Protein AF-A0A7R9PDS8-F1 (afdb_monomer_lite)

Structure (mmCIF, N/CA/C/O backbone):
data_AF-A0A7R9PDS8-F1
#
_entry.id   AF-A0A7R9PDS8-F1
#
loop_
_atom_site.group_PDB
_atom_site.id
_atom_site.type_symbol
_atom_site.label_atom_id
_atom_site.label_alt_id
_atom_site.label_comp_id
_atom_site.label_asym_id
_atom_site.label_entity_id
_atom_site.label_seq_id
_atom_site.pdbx_PDB_ins_code
_atom_site.Cartn_x
_atom_site.Cartn_y
_atom_site.Cartn_z
_atom_site.occupancy
_atom_site.B_iso_or_equiv
_atom_site.auth_seq_id
_atom_site.auth_comp_id
_atom_site.auth_asym_id
_atom_site.auth_atom_id
_atom_site.pdbx_PDB_model_num
ATOM 1 N N . MET A 1 1 ? -30.728 -59.146 -17.500 1.00 45.44 1 MET A N 1
ATOM 2 C CA . MET A 1 1 ? -30.278 -58.441 -16.287 1.00 45.44 1 MET A CA 1
ATOM 3 C C . MET A 1 1 ? -30.341 -56.975 -16.655 1.00 45.44 1 MET A C 1
ATOM 5 O O . MET A 1 1 ? -29.513 -56.527 -17.429 1.00 45.44 1 MET A O 1
ATOM 9 N N . MET A 1 2 ? -31.465 -56.336 -16.330 1.00 44.62 2 MET A N 1
ATOM 10 C CA . MET A 1 2 ? -31.779 -54.972 -16.750 1.00 44.62 2 MET A CA 1
ATOM 11 C C . MET A 1 2 ? -31.291 -54.026 -15.661 1.00 44.62 2 MET A C 1
ATOM 13 O O . MET A 1 2 ? -31.762 -54.113 -14.526 1.00 44.62 2 MET A O 1
ATOM 17 N N . ASP A 1 3 ? -30.352 -53.155 -16.013 1.00 52.53 3 ASP A N 1
ATOM 18 C CA . ASP A 1 3 ? -29.913 -52.071 -15.149 1.00 52.53 3 ASP A CA 1
ATOM 19 C C . ASP A 1 3 ? -31.068 -51.091 -14.938 1.00 52.53 3 ASP A C 1
ATOM 21 O O . ASP A 1 3 ? -31.701 -50.598 -15.875 1.00 52.53 3 ASP A O 1
ATOM 25 N N . LYS A 1 4 ? -31.388 -50.886 -13.665 1.00 53.31 4 LYS A N 1
ATOM 26 C CA . LYS A 1 4 ? -32.489 -50.060 -13.188 1.00 53.31 4 LYS A CA 1
ATOM 27 C C . LYS A 1 4 ? -32.110 -48.591 -13.400 1.00 53.31 4 LYS A C 1
ATOM 29 O O . LYS A 1 4 ? -31.292 -48.047 -12.664 1.00 53.31 4 LYS A O 1
ATOM 34 N N . VAL A 1 5 ? -32.680 -47.971 -14.429 1.00 47.19 5 VAL A N 1
ATOM 35 C CA . VAL A 1 5 ? -32.573 -46.529 -14.679 1.00 47.19 5 VAL A CA 1
ATOM 36 C C . VAL A 1 5 ? -33.615 -45.842 -13.801 1.00 47.19 5 VAL A C 1
ATOM 38 O O . VAL A 1 5 ? -34.812 -45.949 -14.057 1.00 47.19 5 VAL A O 1
ATOM 41 N N . GLU A 1 6 ? -33.171 -45.201 -12.723 1.00 56.53 6 GLU A N 1
ATOM 42 C CA . GLU A 1 6 ? -34.036 -44.432 -11.828 1.00 56.53 6 GLU A CA 1
ATOM 43 C C . GLU A 1 6 ? -33.967 -42.958 -12.250 1.00 56.53 6 GLU A C 1
ATOM 45 O O . GLU A 1 6 ? -32.946 -42.288 -12.101 1.00 56.53 6 GLU A O 1
ATOM 50 N N . VAL A 1 7 ? -35.048 -42.507 -12.885 1.00 42.44 7 VAL A N 1
ATOM 51 C CA . VAL A 1 7 ? -35.309 -41.120 -13.277 1.00 42.44 7 VAL A CA 1
ATOM 52 C C . VAL A 1 7 ? -35.682 -40.341 -12.018 1.00 42.44 7 VAL A C 1
ATOM 54 O O . VAL A 1 7 ? -36.606 -40.738 -11.311 1.00 42.44 7 VAL A O 1
ATOM 57 N N . ILE A 1 8 ? -34.979 -39.243 -11.741 1.00 49.59 8 ILE A N 1
ATOM 58 C CA . ILE A 1 8 ? -35.347 -38.283 -10.696 1.00 49.59 8 ILE A CA 1
ATOM 59 C C . ILE A 1 8 ? -35.714 -36.982 -11.415 1.00 49.59 8 ILE A C 1
ATOM 61 O O . ILE A 1 8 ? -34.841 -36.196 -11.780 1.00 49.59 8 ILE A O 1
ATOM 65 N N . GLU A 1 9 ? -37.005 -36.812 -11.690 1.00 49.81 9 GLU A N 1
ATOM 66 C CA . GLU A 1 9 ? -37.606 -35.534 -12.071 1.00 49.81 9 GLU A CA 1
ATOM 67 C C . GLU A 1 9 ? -38.154 -34.826 -10.820 1.00 49.81 9 GLU A C 1
ATOM 69 O O . GLU A 1 9 ? -38.532 -35.470 -9.845 1.00 49.81 9 GLU A O 1
ATOM 74 N N . GLU A 1 10 ? -38.212 -33.497 -10.916 1.00 48.03 10 GLU A N 1
ATOM 75 C CA . GLU A 1 10 ? -38.903 -32.537 -10.041 1.00 48.03 10 GLU A CA 1
ATOM 76 C C . GLU A 1 10 ? -38.246 -32.115 -8.718 1.00 48.03 10 GLU A C 1
ATOM 78 O O . GLU A 1 10 ? -38.435 -32.713 -7.665 1.00 48.03 10 GLU A O 1
ATOM 83 N N . LEU A 1 11 ? -37.604 -30.940 -8.764 1.00 49.72 11 LEU A N 1
ATOM 84 C CA . LEU A 1 11 ? -37.758 -29.895 -7.743 1.00 49.72 11 LEU A CA 1
ATOM 85 C C . LEU A 1 11 ? -37.792 -28.524 -8.447 1.00 49.72 11 LEU A C 1
ATOM 87 O O . LEU A 1 11 ? -36.812 -27.780 -8.444 1.00 49.72 11 LEU A O 1
ATOM 91 N N . SER A 1 12 ? -38.916 -28.205 -9.093 1.00 50.47 12 SER A N 1
ATOM 92 C CA . SER A 1 12 ? -39.187 -26.914 -9.746 1.00 50.47 12 SER A CA 1
ATOM 93 C C . SER A 1 12 ? -40.057 -25.972 -8.907 1.00 50.47 12 SER A C 1
ATOM 95 O O . SER A 1 12 ? -40.798 -25.180 -9.473 1.00 50.47 12 SER A O 1
ATOM 97 N N . ASP A 1 13 ? -39.942 -25.997 -7.578 1.00 49.28 13 ASP A N 1
ATOM 98 C CA . ASP A 1 13 ? -40.683 -25.081 -6.699 1.00 49.28 13 ASP A CA 1
ATOM 99 C C . ASP A 1 13 ? -39.763 -24.447 -5.653 1.00 49.28 13 ASP A C 1
ATOM 101 O O . ASP A 1 13 ? -39.742 -24.816 -4.478 1.00 49.28 13 ASP A O 1
ATOM 105 N N . ILE A 1 14 ? -38.982 -23.455 -6.084 1.00 58.47 14 ILE A N 1
ATOM 106 C CA . ILE A 1 14 ? -38.346 -22.520 -5.153 1.00 58.47 14 ILE A CA 1
ATOM 107 C C . ILE A 1 14 ? -39.273 -21.302 -5.047 1.00 58.47 14 ILE A C 1
ATOM 109 O O . ILE A 1 14 ? -39.395 -20.560 -6.025 1.00 58.47 14 ILE A O 1
ATOM 113 N N . PRO A 1 15 ? -39.926 -21.046 -3.899 1.00 46.12 15 PRO A N 1
ATOM 114 C CA . PRO A 1 15 ? -40.744 -19.853 -3.741 1.00 46.12 15 PRO A CA 1
ATOM 115 C C . PRO A 1 15 ? -39.847 -18.608 -3.766 1.00 46.12 15 PRO A C 1
ATOM 117 O O . PRO A 1 15 ? -39.037 -18.382 -2.862 1.00 46.12 15 PRO A O 1
ATOM 120 N N . ILE A 1 16 ? -39.996 -17.796 -4.815 1.00 55.62 16 ILE A N 1
ATOM 121 C CA . ILE A 1 16 ? -39.395 -16.464 -4.921 1.00 55.62 16 ILE A CA 1
ATOM 122 C C . ILE A 1 16 ? -39.961 -15.619 -3.772 1.00 55.62 16 ILE A C 1
ATOM 124 O O . ILE A 1 16 ? -41.149 -15.301 -3.742 1.00 55.62 16 ILE A O 1
ATOM 128 N N . ARG A 1 17 ? -39.117 -15.278 -2.795 1.00 60.34 17 ARG A N 1
ATOM 129 C CA . ARG A 1 17 ? -39.458 -14.308 -1.751 1.00 60.34 17 ARG A CA 1
ATOM 130 C C . ARG A 1 17 ? -39.463 -12.913 -2.368 1.00 60.34 17 ARG A C 1
ATOM 132 O O . ARG A 1 17 ? -38.430 -12.447 -2.842 1.00 60.34 17 ARG A O 1
ATOM 139 N N . ASP A 1 18 ? -40.628 -12.282 -2.337 1.00 52.88 18 ASP A N 1
ATOM 140 C CA . ASP A 1 18 ? -40.864 -10.890 -2.706 1.00 52.88 18 ASP A CA 1
ATOM 141 C C . ASP A 1 18 ? -39.983 -9.966 -1.841 1.00 52.88 18 ASP A C 1
ATOM 143 O O . ASP A 1 18 ? -40.219 -9.790 -0.644 1.00 52.88 18 ASP A O 1
ATOM 147 N N . ILE A 1 19 ? -38.897 -9.444 -2.419 1.00 55.22 19 ILE A N 1
ATOM 148 C CA . ILE A 1 19 ? -38.097 -8.370 -1.821 1.00 55.22 19 ILE A CA 1
ATOM 149 C C . ILE A 1 19 ? -38.674 -7.052 -2.333 1.00 55.22 19 ILE A C 1
ATOM 151 O O . ILE A 1 19 ? -38.177 -6.424 -3.264 1.00 55.22 19 ILE A O 1
ATOM 155 N N . GLY A 1 20 ? -39.758 -6.631 -1.686 1.00 54.41 20 GLY A N 1
ATOM 156 C CA . GLY A 1 20 ? -40.045 -5.220 -1.505 1.00 54.41 20 GLY A CA 1
ATOM 157 C C . GLY A 1 20 ? -39.023 -4.655 -0.523 1.00 54.41 20 GLY A C 1
ATOM 158 O O . GLY A 1 20 ? -39.032 -4.971 0.665 1.00 54.41 20 GLY A O 1
ATOM 159 N N . THR A 1 21 ? -38.093 -3.836 -1.002 1.00 45.88 21 THR A N 1
ATOM 160 C CA . THR A 1 21 ? -37.307 -2.962 -0.128 1.00 45.88 21 THR A CA 1
ATOM 161 C C . THR A 1 21 ? -37.334 -1.563 -0.713 1.00 45.88 21 THR A C 1
ATOM 163 O O . THR A 1 21 ? -36.635 -1.247 -1.675 1.00 45.88 21 THR A O 1
ATOM 166 N N . GLU A 1 22 ? -38.205 -0.753 -0.113 1.00 47.31 22 GLU A N 1
ATOM 167 C CA . GLU A 1 22 ? -38.181 0.702 -0.145 1.00 47.31 22 GLU A CA 1
ATOM 168 C C . GLU A 1 22 ? -36.752 1.222 0.031 1.00 47.31 22 GLU A C 1
ATOM 170 O O . GLU A 1 22 ? -36.095 1.006 1.052 1.00 47.31 22 GLU A O 1
ATOM 175 N N . VAL A 1 23 ? -36.285 1.958 -0.971 1.00 49.88 23 VAL A N 1
ATOM 176 C CA . VAL A 1 23 ? -35.093 2.795 -0.884 1.00 49.88 23 VAL A CA 1
ATOM 177 C C . VAL A 1 23 ? -35.429 4.066 -0.103 1.00 49.88 23 VAL A C 1
ATOM 179 O O . VAL A 1 23 ? -35.721 5.108 -0.680 1.00 49.88 23 VAL A O 1
ATOM 182 N N . SER A 1 24 ? -35.379 3.993 1.227 1.00 43.12 24 SER A N 1
ATOM 183 C CA . SER A 1 24 ? -35.319 5.191 2.069 1.00 43.12 24 SER A CA 1
ATOM 184 C C . SER A 1 24 ? -33.854 5.513 2.355 1.00 43.12 24 SER A C 1
ATOM 186 O O . SER A 1 24 ? -33.206 4.926 3.222 1.00 43.12 24 SER A O 1
ATOM 188 N N . GLY A 1 25 ? -33.303 6.411 1.537 1.00 48.28 25 GLY A N 1
ATOM 189 C CA . GLY A 1 25 ? -31.982 6.986 1.733 1.00 48.28 25 GLY A CA 1
ATOM 190 C C . GLY A 1 25 ? -31.982 7.884 2.963 1.00 48.28 25 GLY A C 1
ATOM 191 O O . GLY A 1 25 ? -32.384 9.041 2.896 1.00 48.28 25 GLY A O 1
ATOM 192 N N . THR A 1 26 ? -31.495 7.361 4.082 1.00 31.11 26 THR A N 1
ATOM 193 C CA . THR A 1 26 ? -31.000 8.185 5.182 1.00 31.11 26 THR A CA 1
ATOM 194 C C . THR A 1 26 ? -29.483 8.079 5.201 1.00 31.11 26 THR A C 1
ATOM 196 O O . THR A 1 26 ? -28.937 7.065 5.641 1.00 31.11 26 THR A O 1
ATOM 199 N N . ASP A 1 27 ? -28.818 9.139 4.735 1.00 43.88 27 ASP A N 1
ATOM 200 C CA . ASP A 1 27 ? -27.420 9.471 5.023 1.00 43.88 27 ASP A CA 1
ATOM 201 C C . ASP A 1 27 ? -27.240 9.601 6.545 1.00 43.88 27 ASP A C 1
ATOM 203 O O . ASP A 1 27 ? -27.184 10.684 7.122 1.00 43.88 27 ASP A O 1
ATOM 207 N N . THR A 1 28 ? -27.188 8.465 7.235 1.00 38.28 28 THR A N 1
ATOM 208 C CA . THR A 1 28 ? -26.685 8.405 8.601 1.00 38.28 28 THR A CA 1
ATOM 209 C C . THR A 1 28 ? -25.208 8.102 8.483 1.00 38.28 28 THR A C 1
ATOM 211 O O . THR A 1 28 ? -24.796 6.945 8.466 1.00 38.28 28 THR A O 1
ATOM 214 N N . SER A 1 29 ? -24.391 9.150 8.371 1.00 54.41 29 SER A N 1
ATOM 215 C CA . SER A 1 29 ? -22.966 9.028 8.654 1.00 54.41 29 SER A CA 1
ATOM 216 C C . SER A 1 29 ? -22.830 8.481 10.081 1.00 54.41 29 SER A C 1
ATOM 218 O O . SER A 1 29 ? -23.233 9.182 11.017 1.00 54.41 29 SER A O 1
ATOM 220 N N . PRO A 1 30 ? -22.322 7.251 10.291 1.00 55.66 30 PRO A N 1
ATOM 221 C CA . PRO A 1 30 ? -22.209 6.728 11.638 1.00 55.66 30 PRO A CA 1
ATOM 222 C C . PRO A 1 30 ? -21.192 7.568 12.425 1.00 55.66 30 PRO A C 1
ATOM 224 O O . PRO A 1 30 ? -20.206 8.049 11.845 1.00 55.66 30 PRO A O 1
ATOM 227 N N . PRO A 1 31 ? -21.427 7.765 13.735 1.00 46.59 31 PRO A N 1
ATOM 228 C CA . PRO A 1 31 ? -20.532 8.506 14.609 1.00 46.59 31 PRO A CA 1
ATOM 229 C C . PRO A 1 31 ? -19.114 7.955 14.472 1.00 46.59 31 PRO A C 1
ATOM 231 O O . PRO A 1 31 ? -18.915 6.746 14.336 1.00 46.59 31 PRO A O 1
ATOM 234 N N . LYS A 1 32 ? -18.127 8.857 14.471 1.00 53.72 32 LYS A N 1
ATOM 235 C CA . LYS A 1 32 ? -16.699 8.526 14.480 1.00 53.72 32 LYS A CA 1
ATOM 236 C C . LYS A 1 32 ? -16.375 7.835 15.808 1.00 53.72 32 LYS A C 1
ATOM 238 O O . LYS A 1 32 ? -15.828 8.454 16.709 1.00 53.72 32 LYS A O 1
ATOM 243 N N . SER A 1 33 ? -16.749 6.566 15.938 1.00 55.16 33 SER A N 1
ATOM 244 C CA . SER A 1 33 ? -16.054 5.646 16.820 1.00 55.16 33 SER A CA 1
ATOM 245 C C . SER A 1 33 ? -14.587 5.682 16.414 1.00 55.16 33 SER A C 1
ATOM 247 O O . SER A 1 33 ? -14.280 5.808 15.224 1.00 55.16 33 SER A O 1
ATOM 249 N N . ASP A 1 34 ? -13.677 5.634 17.380 1.00 59.41 34 ASP A N 1
ATOM 250 C CA . ASP A 1 34 ? -12.265 5.389 17.120 1.00 59.41 34 ASP A CA 1
ATOM 251 C C . ASP A 1 34 ? -12.154 4.044 16.400 1.00 59.41 34 ASP A C 1
ATOM 253 O O . ASP A 1 34 ? -12.095 2.978 17.009 1.00 59.41 34 ASP A O 1
ATOM 257 N N . LYS A 1 35 ? -12.261 4.090 15.068 1.00 67.62 35 LYS A N 1
ATOM 258 C CA . LYS A 1 35 ? -12.279 2.910 14.216 1.00 67.62 35 LYS A CA 1
ATOM 259 C C . LYS A 1 35 ? -10.922 2.267 14.387 1.00 67.62 35 LYS A C 1
ATOM 261 O O . LYS A 1 35 ? -9.929 2.817 13.913 1.00 67.62 35 LYS A O 1
ATOM 266 N N . HIS A 1 36 ? -10.889 1.153 15.108 1.00 84.56 36 HIS A N 1
ATOM 267 C CA . HIS A 1 36 ? -9.711 0.321 15.272 1.00 84.56 36 HIS A CA 1
ATOM 268 C C . HIS A 1 36 ? -9.097 0.092 13.888 1.00 84.56 36 HIS A C 1
ATOM 270 O O . HIS A 1 36 ? -9.741 -0.499 13.027 1.00 84.56 36 HIS A O 1
ATOM 276 N N . LYS A 1 37 ? -7.898 0.626 13.638 1.00 87.56 37 LYS A N 1
ATOM 277 C CA . LYS A 1 37 ? -7.211 0.485 12.349 1.00 87.56 37 LYS A CA 1
ATOM 278 C C . LYS A 1 37 ? -6.144 -0.583 12.455 1.00 87.56 37 LYS A C 1
ATOM 280 O O . LYS A 1 37 ? -5.458 -0.686 13.467 1.00 87.56 37 LYS A O 1
ATOM 285 N N . VAL A 1 38 ? -5.965 -1.321 11.371 1.00 88.56 38 VAL A N 1
ATOM 286 C CA . VAL A 1 38 ? -4.868 -2.270 11.232 1.00 88.56 38 VAL A CA 1
ATOM 287 C C . VAL A 1 38 ? -3.701 -1.563 10.562 1.00 88.56 38 VAL A C 1
ATOM 289 O O . VAL A 1 38 ? -3.827 -1.007 9.469 1.00 88.56 38 VAL A O 1
ATOM 292 N N . ASP A 1 39 ? -2.552 -1.590 11.223 1.00 90.31 39 ASP A N 1
ATOM 293 C CA . ASP A 1 39 ? -1.309 -1.092 10.657 1.00 90.31 39 ASP A CA 1
ATOM 294 C C . ASP A 1 39 ? -0.679 -2.141 9.734 1.00 90.31 39 ASP A C 1
ATOM 296 O O . ASP A 1 39 ? -0.317 -3.239 10.153 1.00 90.31 39 ASP A O 1
ATOM 300 N N . ILE A 1 40 ? -0.487 -1.774 8.471 1.00 89.75 40 ILE A N 1
ATOM 301 C CA . ILE A 1 40 ? 0.161 -2.591 7.448 1.00 89.75 40 ILE A CA 1
ATOM 302 C C . ILE A 1 40 ? 1.524 -1.990 7.119 1.00 89.75 40 ILE A C 1
ATOM 304 O O . ILE A 1 40 ? 1.644 -0.796 6.825 1.00 89.75 40 ILE A O 1
ATOM 308 N N . LEU A 1 41 ? 2.557 -2.832 7.136 1.00 89.69 41 LEU A N 1
ATOM 309 C CA . LEU A 1 41 ? 3.910 -2.472 6.727 1.00 89.69 41 LEU A CA 1
ATOM 310 C C . LEU A 1 41 ? 4.251 -3.144 5.397 1.00 89.69 41 LEU A C 1
ATOM 312 O O . LEU A 1 41 ? 4.332 -4.366 5.309 1.00 89.69 41 LEU A O 1
ATOM 316 N N . LEU A 1 42 ? 4.516 -2.332 4.381 1.00 89.19 42 LEU A N 1
ATOM 317 C CA . LEU A 1 42 ? 4.919 -2.783 3.058 1.00 89.19 42 LEU A CA 1
ATOM 318 C C . LEU A 1 42 ? 6.431 -2.630 2.884 1.00 89.19 42 LEU A C 1
ATOM 320 O O . LEU A 1 42 ? 7.006 -1.562 3.122 1.00 89.19 42 LEU A O 1
ATOM 324 N N . LYS A 1 43 ? 7.077 -3.710 2.445 1.00 86.50 43 LYS A N 1
ATOM 325 C CA . LYS A 1 43 ? 8.499 -3.741 2.094 1.00 86.50 43 LYS A CA 1
ATOM 326 C C . LYS A 1 43 ? 8.636 -4.137 0.629 1.00 86.50 43 LYS A C 1
ATOM 328 O O . LYS A 1 43 ? 8.017 -5.102 0.196 1.00 86.50 43 LYS A O 1
ATOM 333 N N . ALA A 1 44 ? 9.424 -3.370 -0.121 1.00 86.12 44 ALA A N 1
ATOM 334 C CA . ALA A 1 44 ? 9.799 -3.746 -1.478 1.00 86.12 44 ALA A CA 1
ATOM 335 C C . ALA A 1 44 ? 10.832 -4.880 -1.405 1.00 86.12 44 ALA A C 1
ATOM 337 O O .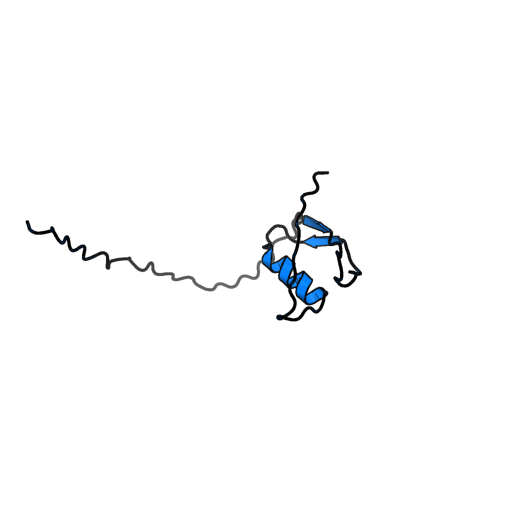 ALA A 1 44 ? 11.771 -4.799 -0.611 1.00 86.12 44 ALA A O 1
ATOM 338 N N . THR A 1 45 ? 10.638 -5.918 -2.216 1.00 83.50 45 THR A N 1
ATOM 339 C CA . THR A 1 45 ? 11.511 -7.095 -2.306 1.00 83.50 45 THR A CA 1
ATOM 340 C C . THR A 1 45 ? 11.882 -7.336 -3.766 1.00 83.50 45 THR A C 1
ATOM 342 O O . THR A 1 45 ? 11.062 -7.124 -4.661 1.00 83.50 45 THR A O 1
ATOM 345 N N . GLY A 1 46 ? 13.109 -7.807 -4.001 1.00 81.69 46 GLY A N 1
ATOM 346 C CA . GLY A 1 46 ? 13.617 -8.107 -5.338 1.00 81.69 46 GLY A CA 1
ATOM 347 C C . GLY A 1 46 ? 13.747 -6.846 -6.190 1.00 81.69 46 GLY A C 1
ATOM 348 O O . GLY A 1 46 ? 14.270 -5.837 -5.725 1.00 81.69 46 GLY A O 1
ATOM 349 N N . ASN A 1 47 ? 13.232 -6.907 -7.418 1.00 79.88 47 ASN A N 1
ATOM 350 C CA . ASN A 1 47 ? 13.272 -5.803 -8.384 1.00 79.88 47 ASN A CA 1
ATOM 351 C C . ASN A 1 47 ? 12.038 -4.882 -8.310 1.00 79.88 47 ASN A C 1
ATOM 353 O O . ASN A 1 47 ? 11.826 -4.064 -9.203 1.00 79.88 47 ASN A O 1
ATOM 357 N N . ALA A 1 48 ? 11.196 -5.021 -7.279 1.00 78.88 48 ALA A N 1
ATOM 358 C CA . ALA A 1 48 ? 10.022 -4.171 -7.118 1.00 78.88 48 ALA A CA 1
ATOM 359 C C . ALA A 1 48 ? 10.424 -2.706 -6.829 1.00 78.88 48 ALA A C 1
ATOM 361 O O . ALA A 1 48 ? 11.378 -2.474 -6.077 1.00 78.88 48 ALA A O 1
ATOM 362 N N . PRO A 1 49 ? 9.685 -1.705 -7.347 1.00 80.31 49 PRO A N 1
ATOM 363 C CA . PRO A 1 49 ? 9.977 -0.299 -7.079 1.00 80.31 49 PRO A CA 1
ATOM 364 C C . PRO A 1 49 ? 9.996 0.031 -5.576 1.00 80.31 49 PRO A C 1
ATOM 366 O O . PRO A 1 49 ? 9.131 -0.401 -4.808 1.00 80.31 49 PRO A O 1
ATOM 369 N N . ILE A 1 50 ? 10.968 0.843 -5.145 1.00 83.94 50 ILE A N 1
ATOM 370 C CA . ILE A 1 50 ? 11.097 1.260 -3.741 1.00 83.94 50 ILE A CA 1
ATOM 371 C C . ILE A 1 50 ? 9.913 2.155 -3.345 1.00 83.94 50 ILE A C 1
ATOM 373 O O . ILE A 1 50 ? 9.712 3.244 -3.885 1.00 83.94 50 ILE A O 1
ATOM 377 N N . MET A 1 51 ? 9.145 1.714 -2.345 1.00 85.31 51 MET A N 1
ATOM 378 C CA . MET A 1 51 ? 7.997 2.457 -1.823 1.00 85.31 51 MET A CA 1
ATOM 379 C C . MET A 1 51 ? 8.430 3.609 -0.908 1.00 85.31 51 MET A C 1
ATOM 381 O O . MET A 1 51 ? 9.145 3.400 0.075 1.00 85.31 51 MET A O 1
ATOM 385 N N . LYS A 1 52 ? 7.927 4.822 -1.188 1.00 84.00 52 LYS A N 1
ATOM 386 C CA . LYS A 1 52 ? 8.184 6.023 -0.369 1.00 84.00 52 LYS A CA 1
ATOM 387 C C . LYS A 1 52 ? 7.512 5.939 1.004 1.00 84.00 52 LYS A C 1
ATOM 389 O O . LYS A 1 52 ? 8.117 6.297 2.009 1.00 84.00 52 LYS A O 1
ATOM 394 N N . LYS A 1 53 ? 6.270 5.445 1.059 1.00 86.94 53 LYS A N 1
ATOM 395 C CA . LYS A 1 53 ? 5.518 5.249 2.305 1.00 86.94 53 LYS A CA 1
ATOM 396 C C . LYS A 1 53 ? 5.401 3.762 2.624 1.00 86.94 53 LYS A C 1
ATOM 398 O O . LYS A 1 53 ? 4.774 3.014 1.878 1.00 86.94 53 LYS A O 1
ATOM 403 N N . LYS A 1 54 ? 5.994 3.354 3.749 1.00 88.62 54 LYS A N 1
ATOM 404 C CA . LYS A 1 54 ? 6.058 1.947 4.174 1.00 88.62 54 LYS A CA 1
ATOM 405 C C . LYS A 1 54 ? 4.894 1.538 5.079 1.00 88.62 54 LYS A C 1
ATOM 407 O O . LYS A 1 54 ? 4.440 0.408 4.977 1.00 88.62 54 LYS A O 1
ATOM 412 N N . LYS A 1 55 ? 4.406 2.430 5.949 1.00 90.38 55 LYS A N 1
ATOM 413 C CA . LYS A 1 55 ? 3.349 2.135 6.932 1.00 90.38 55 LYS A CA 1
ATOM 414 C C . LYS A 1 55 ? 2.014 2.7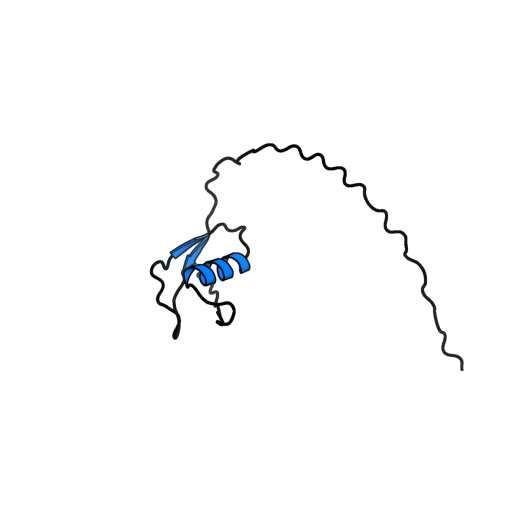59 6.520 1.00 90.38 55 LYS A C 1
ATOM 416 O O . LYS A 1 55 ? 1.966 3.949 6.197 1.00 90.38 55 LYS A O 1
ATOM 421 N N . TRP A 1 56 ? 0.945 1.972 6.559 1.00 90.44 56 TRP A N 1
ATOM 422 C CA . TRP A 1 56 ? -0.413 2.377 6.198 1.00 90.44 56 TRP A CA 1
ATOM 423 C C . TRP A 1 56 ? -1.410 1.881 7.241 1.00 90.44 56 TRP A C 1
ATOM 425 O O . TRP A 1 56 ? -1.353 0.720 7.617 1.00 90.44 56 TRP A O 1
ATOM 435 N N . ALA A 1 57 ? -2.327 2.744 7.674 1.00 91.88 57 ALA A N 1
ATOM 436 C CA . ALA A 1 57 ? -3.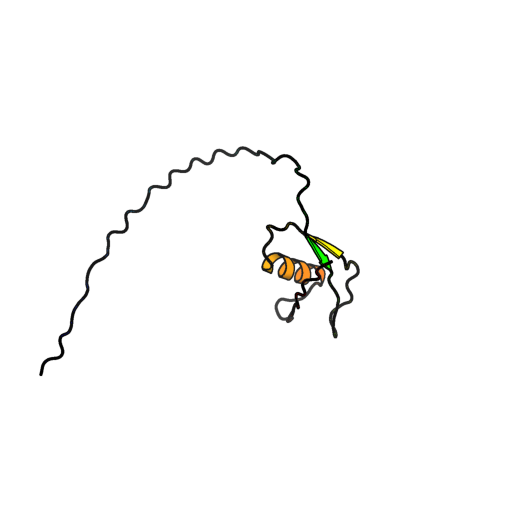430 2.358 8.547 1.00 91.88 57 ALA A CA 1
ATOM 437 C C . ALA A 1 57 ? -4.659 2.064 7.681 1.00 91.88 57 ALA A C 1
ATOM 439 O O . ALA A 1 57 ? -5.155 2.964 6.994 1.00 91.88 57 ALA A O 1
ATOM 440 N N . VAL A 1 58 ? -5.113 0.815 7.689 1.00 91.19 58 VAL A N 1
ATOM 441 C CA . VAL A 1 58 ? -6.231 0.322 6.880 1.00 91.19 58 VAL A CA 1
ATOM 442 C C . VAL A 1 58 ? -7.385 -0.071 7.796 1.00 91.19 58 VAL A C 1
ATOM 444 O O . VAL A 1 58 ? -7.196 -0.403 8.965 1.00 91.19 58 VAL A O 1
ATOM 447 N N . ASP A 1 59 ? -8.593 0.045 7.267 1.00 92.00 59 ASP A N 1
ATOM 448 C CA . ASP A 1 59 ? -9.809 -0.370 7.952 1.00 92.00 59 ASP A CA 1
ATOM 449 C C . ASP A 1 59 ? -9.866 -1.916 8.018 1.00 92.00 59 ASP A C 1
ATOM 451 O O . ASP A 1 59 ? -9.631 -2.559 6.989 1.00 92.00 59 ASP A O 1
ATOM 455 N N . PRO A 1 60 ? -10.109 -2.517 9.200 1.00 90.19 60 PRO A N 1
ATOM 456 C CA . PRO A 1 60 ? -10.123 -3.968 9.394 1.00 90.19 60 PRO A CA 1
ATOM 457 C C . PRO A 1 60 ? -11.179 -4.683 8.549 1.00 90.19 60 PRO A C 1
ATOM 459 O O . PRO A 1 60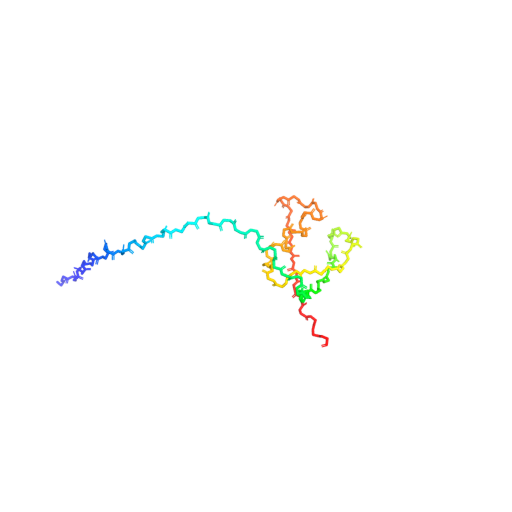 ? -10.987 -5.850 8.223 1.00 90.19 60 PRO A O 1
ATOM 462 N N . ASP A 1 61 ? -12.248 -3.992 8.149 1.00 91.44 61 ASP A N 1
ATOM 463 C CA . ASP A 1 61 ? -13.326 -4.582 7.354 1.00 91.44 61 ASP A CA 1
ATOM 464 C C . ASP A 1 61 ? -12.974 -4.670 5.857 1.00 91.44 61 ASP A C 1
ATOM 466 O O . ASP A 1 61 ? -13.745 -5.193 5.046 1.00 91.44 61 ASP A O 1
ATOM 470 N N . LYS A 1 62 ? -11.814 -4.141 5.437 1.00 91.19 62 LYS A N 1
ATOM 471 C CA . LYS A 1 62 ? -11.405 -4.172 4.028 1.00 91.19 62 LYS A 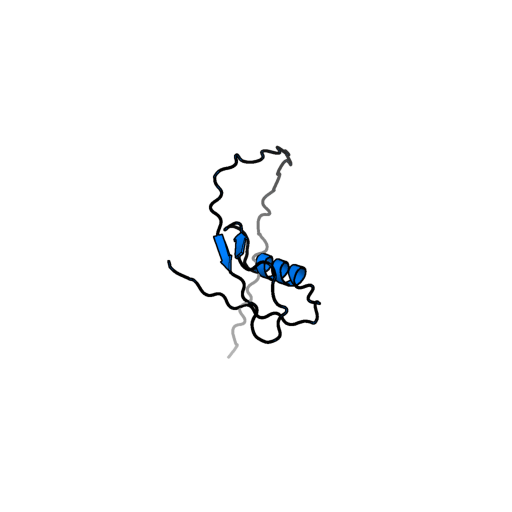CA 1
ATOM 472 C C . LYS A 1 62 ? -10.838 -5.539 3.643 1.00 91.19 62 LYS A C 1
ATOM 474 O O . LYS A 1 62 ? -9.902 -6.022 4.280 1.00 91.19 62 LYS A O 1
ATOM 479 N N 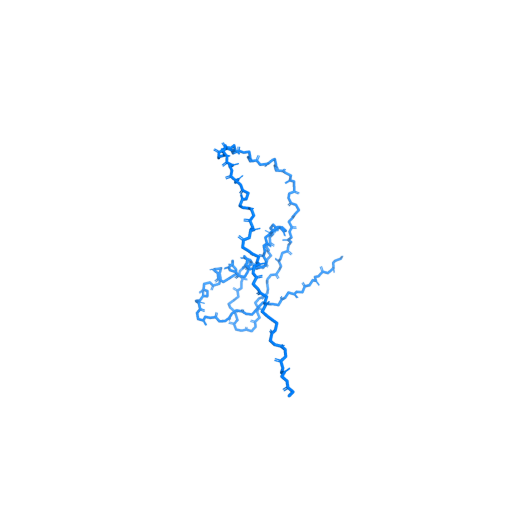. PRO A 1 63 ? -11.321 -6.138 2.538 1.00 92.75 63 PRO A N 1
ATOM 480 C CA . PRO A 1 63 ? -10.795 -7.408 2.066 1.00 92.75 63 PRO A CA 1
ATOM 481 C C . PRO A 1 63 ? -9.359 -7.254 1.556 1.00 92.75 63 PRO A C 1
ATOM 483 O O . PRO A 1 63 ? -8.975 -6.211 1.021 1.00 92.75 63 PRO A O 1
ATOM 486 N N . ILE A 1 64 ? -8.578 -8.335 1.627 1.00 89.38 64 ILE A N 1
ATOM 487 C CA . ILE A 1 64 ? -7.183 -8.344 1.162 1.00 89.38 64 ILE A CA 1
ATOM 488 C C . ILE A 1 64 ? -7.042 -7.972 -0.322 1.00 89.38 64 ILE A C 1
ATOM 490 O O . ILE A 1 64 ? -6.081 -7.303 -0.697 1.00 89.38 64 ILE A O 1
ATOM 494 N N . GLY A 1 65 ? -8.028 -8.326 -1.154 1.00 92.31 65 GLY A N 1
ATOM 495 C CA . GLY A 1 65 ? -8.055 -7.954 -2.571 1.00 92.31 65 GLY A CA 1
ATOM 496 C C . GLY A 1 65 ? -7.988 -6.441 -2.783 1.00 92.31 65 GLY A C 1
ATOM 497 O O . GLY A 1 65 ? -7.228 -5.972 -3.626 1.00 92.31 65 GLY A O 1
ATOM 498 N N . TRP A 1 66 ? -8.673 -5.667 -1.935 1.00 93.56 66 TRP A N 1
ATOM 499 C CA . TRP A 1 66 ? -8.628 -4.205 -1.989 1.00 93.56 66 TRP A CA 1
ATOM 500 C C . TRP A 1 66 ? -7.218 -3.668 -1.714 1.00 93.56 66 TRP A C 1
ATOM 502 O O . TRP A 1 66 ? -6.765 -2.732 -2.370 1.00 93.56 66 TRP A O 1
ATOM 512 N N . ILE A 1 67 ? -6.493 -4.284 -0.775 1.00 91.06 67 ILE A N 1
ATOM 513 C CA . ILE A 1 67 ? -5.112 -3.907 -0.448 1.00 91.06 67 ILE A CA 1
ATOM 514 C C . ILE A 1 67 ? -4.184 -4.211 -1.633 1.00 91.06 67 ILE A C 1
ATOM 516 O O . ILE A 1 67 ? -3.329 -3.392 -1.968 1.00 91.06 67 ILE A O 1
ATOM 520 N N . ILE A 1 68 ? -4.361 -5.355 -2.297 1.00 90.25 68 ILE A N 1
ATOM 521 C CA . ILE A 1 68 ? -3.571 -5.738 -3.477 1.00 90.25 68 ILE A CA 1
ATOM 522 C C . ILE A 1 68 ? -3.794 -4.739 -4.619 1.00 90.25 68 ILE A C 1
ATOM 524 O O . ILE A 1 68 ? -2.829 -4.228 -5.191 1.00 90.25 68 ILE A O 1
ATOM 528 N N . GLU A 1 69 ? -5.050 -4.398 -4.915 1.00 91.12 69 GLU A N 1
ATOM 529 C CA . GLU A 1 69 ? -5.388 -3.389 -5.926 1.00 91.12 69 GLU A CA 1
ATOM 530 C C . GLU A 1 69 ? -4.828 -2.009 -5.577 1.00 91.12 69 GLU A C 1
ATOM 532 O O . GLU A 1 69 ? -4.291 -1.306 -6.439 1.00 91.12 69 GLU A O 1
ATOM 537 N N . PHE A 1 70 ? -4.929 -1.623 -4.305 1.00 91.12 70 PHE A N 1
ATOM 538 C CA . PHE A 1 70 ? -4.367 -0.385 -3.788 1.00 91.12 70 PHE A CA 1
ATOM 539 C C . PHE A 1 70 ? -2.852 -0.312 -4.035 1.00 91.12 70 PHE A C 1
ATOM 541 O O . PHE A 1 70 ? -2.365 0.690 -4.564 1.00 91.12 70 PHE A O 1
ATOM 548 N N . ILE A 1 71 ? -2.109 -1.379 -3.725 1.00 89.19 71 ILE A N 1
ATOM 549 C CA . ILE A 1 71 ? -0.659 -1.452 -3.951 1.00 89.19 71 ILE A CA 1
ATOM 550 C C . ILE A 1 71 ? -0.340 -1.397 -5.447 1.00 89.19 71 ILE A C 1
ATOM 552 O O . ILE A 1 71 ? 0.564 -0.664 -5.847 1.00 89.19 71 ILE A O 1
ATOM 556 N N . ARG A 1 72 ? -1.102 -2.111 -6.284 1.00 88.81 72 ARG A N 1
ATOM 557 C CA . ARG A 1 72 ? -0.916 -2.116 -7.743 1.00 88.81 72 ARG A CA 1
ATOM 558 C C . ARG A 1 72 ? -1.039 -0.711 -8.332 1.00 88.81 72 ARG A C 1
ATOM 560 O O . ARG A 1 72 ? -0.159 -0.275 -9.073 1.00 88.81 72 ARG A O 1
ATOM 567 N N . LYS A 1 73 ? -2.079 0.029 -7.930 1.00 89.50 73 LYS A N 1
ATOM 568 C CA . LYS A 1 73 ? -2.298 1.430 -8.328 1.00 89.50 73 LYS A CA 1
ATOM 569 C C . LYS A 1 73 ? -1.198 2.350 -7.804 1.00 89.50 73 LYS A C 1
ATOM 571 O O . LYS A 1 73 ? -0.715 3.205 -8.541 1.00 89.50 73 LYS A O 1
ATOM 576 N N . TYR A 1 74 ? -0.777 2.166 -6.553 1.00 88.50 74 TYR A N 1
ATOM 577 C CA . TYR A 1 74 ? 0.287 2.966 -5.943 1.00 88.50 74 TYR A CA 1
ATOM 578 C C . TYR A 1 74 ? 1.636 2.790 -6.655 1.00 88.50 74 TYR A C 1
ATOM 580 O O . TYR A 1 74 ? 2.360 3.764 -6.858 1.00 88.50 74 TYR A O 1
ATOM 588 N N . LEU A 1 75 ? 1.954 1.559 -7.063 1.00 87.94 75 LEU A N 1
ATOM 589 C CA . LEU A 1 75 ? 3.177 1.218 -7.791 1.00 87.94 75 LEU A CA 1
ATOM 590 C C . LEU A 1 75 ? 3.083 1.462 -9.306 1.00 87.94 75 LEU A C 1
ATOM 592 O O . LEU A 1 75 ? 4.105 1.359 -9.978 1.00 87.94 75 LEU A O 1
ATOM 596 N N . LYS A 1 76 ? 1.900 1.821 -9.830 1.00 87.81 76 LYS A N 1
ATOM 597 C CA . LYS A 1 76 ? 1.621 2.001 -11.267 1.00 87.81 76 LYS A CA 1
ATOM 598 C C . LYS A 1 76 ? 1.963 0.765 -12.110 1.00 87.81 76 LYS A C 1
ATOM 600 O O . LYS A 1 76 ? 2.519 0.894 -13.195 1.00 87.81 76 LYS A O 1
ATOM 605 N N . LEU A 1 77 ? 1.651 -0.416 -11.585 1.00 87.19 77 LEU A N 1
ATOM 606 C CA . LEU A 1 77 ? 1.856 -1.675 -12.300 1.00 87.19 77 LEU A CA 1
ATOM 607 C C . LEU A 1 77 ? 0.754 -1.882 -13.338 1.00 87.19 77 LEU A C 1
ATOM 609 O O . LEU A 1 77 ? -0.420 -1.628 -13.045 1.00 87.19 77 LEU A O 1
ATOM 613 N N . ASP A 1 78 ? 1.127 -2.381 -14.513 1.00 85.69 78 ASP A N 1
ATOM 614 C CA . ASP A 1 78 ? 0.171 -2.741 -15.556 1.00 85.69 78 ASP A CA 1
ATOM 615 C C . ASP A 1 78 ? -0.550 -4.058 -15.214 1.00 85.69 78 ASP A C 1
ATOM 617 O O . ASP A 1 78 ? -0.177 -4.792 -14.290 1.00 85.69 78 ASP A O 1
ATOM 621 N N . THR A 1 79 ? -1.612 -4.374 -15.952 1.00 82.56 79 THR A N 1
ATOM 622 C CA . THR A 1 79 ? -2.337 -5.646 -15.849 1.00 82.56 79 THR A CA 1
ATOM 623 C C . THR A 1 79 ? -1.442 -6.837 -16.209 1.00 82.56 79 THR A C 1
ATOM 625 O O . THR A 1 79 ? -1.598 -7.908 -15.620 1.00 82.56 79 THR A O 1
ATOM 628 N N . ALA A 1 80 ? -0.481 -6.635 -17.117 1.00 85.06 80 ALA A N 1
ATOM 629 C CA . ALA A 1 80 ? 0.507 -7.638 -17.507 1.00 85.06 80 ALA A CA 1
ATOM 630 C C . ALA A 1 80 ? 1.558 -7.922 -16.417 1.00 85.06 80 ALA A C 1
ATOM 632 O O . ALA A 1 80 ? 2.127 -9.014 -16.372 1.00 85.06 80 ALA A O 1
ATOM 633 N N . ASP A 1 81 ? 1.799 -6.968 -15.515 1.00 83.94 81 ASP A N 1
ATOM 634 C CA . ASP A 1 81 ? 2.801 -7.124 -14.466 1.00 83.94 81 ASP A CA 1
ATOM 635 C C . ASP A 1 81 ? 2.303 -8.060 -13.363 1.00 83.94 81 ASP A C 1
ATOM 637 O O . ASP A 1 81 ? 1.209 -7.901 -12.814 1.00 83.94 81 ASP A O 1
ATOM 641 N N . SER A 1 82 ? 3.137 -9.028 -12.989 1.00 84.44 82 SER A N 1
ATOM 642 C CA . SER A 1 82 ? 2.839 -9.951 -11.894 1.00 84.44 82 SER A CA 1
ATOM 643 C C . SER A 1 82 ? 3.246 -9.352 -10.547 1.00 84.44 82 SER A C 1
ATOM 645 O O . SER A 1 82 ? 4.410 -9.018 -10.332 1.00 84.44 82 SER A O 1
ATOM 647 N N . LEU A 1 83 ? 2.297 -9.260 -9.612 1.00 85.00 83 LEU A N 1
ATOM 648 C CA . LEU A 1 83 ? 2.539 -8.836 -8.231 1.00 85.00 83 LEU A CA 1
ATOM 649 C C . LEU A 1 83 ? 2.324 -10.021 -7.283 1.00 85.00 83 LEU A C 1
ATOM 651 O O . LEU A 1 83 ? 1.214 -10.536 -7.172 1.00 85.00 83 LEU A O 1
ATOM 655 N N . VAL A 1 84 ? 3.373 -10.411 -6.557 1.00 84.56 84 VAL A N 1
ATOM 656 C CA . VAL A 1 84 ? 3.297 -11.424 -5.493 1.00 84.56 84 VAL A CA 1
ATOM 657 C C . VAL A 1 84 ? 3.435 -10.726 -4.144 1.00 84.56 84 VAL A C 1
ATOM 659 O O . VAL A 1 84 ? 4.414 -10.019 -3.905 1.00 84.56 84 VAL A O 1
ATOM 662 N N . SER A 1 85 ? 2.455 -10.919 -3.259 1.00 83.62 85 SER A N 1
ATOM 663 C CA . SER A 1 85 ? 2.446 -10.341 -1.913 1.00 83.62 85 SER A CA 1
ATOM 664 C C . SER A 1 85 ? 2.576 -11.435 -0.860 1.00 83.62 85 SER A C 1
ATOM 666 O O . SER A 1 85 ? 1.863 -12.435 -0.908 1.00 83.62 85 SER A O 1
ATOM 668 N N . TRP A 1 86 ? 3.467 -11.222 0.106 1.00 86.06 86 TRP A N 1
ATOM 669 C CA . TRP A 1 86 ? 3.692 -12.126 1.231 1.00 86.06 86 TRP A CA 1
ATOM 670 C C . TRP A 1 86 ? 3.180 -11.468 2.505 1.00 86.06 86 TRP A C 1
ATOM 672 O O . TRP A 1 86 ? 3.617 -10.372 2.863 1.00 86.06 86 TRP A O 1
ATOM 682 N N . ILE A 1 87 ? 2.266 -12.139 3.202 1.00 87.94 87 ILE A N 1
ATOM 683 C CA . ILE A 1 87 ? 1.702 -11.644 4.456 1.00 87.94 87 ILE A CA 1
ATOM 684 C C . ILE A 1 87 ? 2.398 -12.356 5.609 1.00 87.94 87 ILE A C 1
ATOM 686 O O . ILE A 1 87 ? 2.430 -13.582 5.672 1.00 87.94 87 ILE A O 1
ATOM 690 N N . ARG A 1 88 ? 2.937 -11.571 6.543 1.00 87.12 88 ARG A N 1
ATOM 691 C CA . ARG A 1 88 ? 3.467 -12.064 7.813 1.00 87.12 88 ARG A CA 1
ATOM 692 C C . ARG A 1 88 ? 2.724 -11.374 8.943 1.00 87.12 88 ARG A C 1
ATOM 694 O O . ARG A 1 88 ? 2.752 -10.148 9.032 1.00 87.12 88 ARG A O 1
ATOM 701 N N . GLN A 1 89 ? 2.140 -12.152 9.845 1.00 82.50 89 GLN A N 1
ATOM 702 C CA . GLN A 1 89 ? 1.638 -11.615 11.102 1.00 82.50 89 GLN A CA 1
ATOM 703 C C . GLN A 1 89 ? 2.829 -11.304 12.017 1.00 82.50 89 GLN A C 1
ATOM 705 O O . GLN A 1 89 ? 3.683 -12.155 12.272 1.00 82.50 89 GLN A O 1
ATOM 710 N N . ILE A 1 90 ? 2.942 -10.055 12.459 1.00 75.75 90 ILE A N 1
ATOM 711 C CA . ILE A 1 90 ? 3.828 -9.681 13.561 1.00 75.75 90 ILE A CA 1
ATOM 712 C C . ILE A 1 90 ? 2.944 -9.644 14.803 1.00 75.75 90 ILE A C 1
ATOM 714 O O . ILE A 1 90 ? 2.085 -8.774 14.913 1.00 75.75 90 ILE A O 1
ATOM 718 N N . ALA A 1 91 ? 3.128 -10.619 15.692 1.00 69.56 91 ALA A N 1
ATOM 719 C CA . ALA A 1 91 ? 2.682 -10.490 17.071 1.00 69.56 91 ALA A CA 1
ATOM 720 C C . ALA A 1 91 ? 3.691 -9.579 17.784 1.00 69.56 91 ALA A C 1
ATOM 722 O O . ALA A 1 91 ? 4.896 -9.838 17.709 1.00 69.56 91 ALA A O 1
ATOM 723 N N . TRP A 1 92 ? 3.192 -8.493 18.366 1.00 57.38 92 TRP A N 1
ATOM 724 C CA . TRP A 1 92 ? 3.926 -7.639 19.296 1.00 57.38 92 TRP A CA 1
ATOM 725 C C . TRP A 1 92 ? 3.613 -8.081 20.718 1.00 57.38 92 TRP A C 1
ATOM 727 O O . TRP A 1 92 ? 2.446 -8.479 20.942 1.00 57.38 92 TRP A O 1
#

pLDDT: mean 72.7, std 18.57, range [31.11, 93.56]

Organism: Timema californicum (NCBI:txid61474)

Sequence (92 aa):
MMDKVEVIEELSDIPIRDIGTEVSGTDTSPPKSDKHKVDILLKATGNAPIMKKKKWAVDPDKPIGWIIEFIRKYLKLDTADSLVSWIRQIAW

InterPro domains:
  IPR007242 Ubiquitin-like protein Atg12 [PF04110] (37-88)
  IPR007242 Ubiquitin-like protein Atg12 [PTHR13385] (24-88)
  IPR029071 Ubiquitin-like domain superfamily [SSF54236] (33-88)

Secondary structure (DSSP, 8-state):
------------------------------------PEEEE----TTSPPPS--EEEE-TTS-HHHHHHHHHHHHT--TTS-----------

Radius of gyration: 24.97 Å; chains: 1; bounding box: 54×68×37 Å

Foldseek 3Di:
DDDDDDDDDDDPDDDDPDPPDDPPDDPPPDPPDVQDWDKAADQDDDPQDGDPDGIDTHHPPDDVVVVVVVVCVSSVPDPPDDDDDDDDDDDD